Protein AF-A0A7L6AP11-F1 (afdb_monomer)

pLDDT: mean 71.72, std 17.26, range [38.94, 92.0]

Nearest PDB structures (foldseek):
  6i4p-assembly1_A  TM=5.936E-01  e=1.181E-01  Homo sapiens
  6i4r-assembly1_A  TM=5.939E-01  e=1.346E-01  Homo sapiens
  6i4z-assembly1_B  TM=5.824E-01  e=1.346E-01  Homo sapiens
  6i4u-assembly1_A  TM=4.960E-01  e=1.346E-01  Homo sapiens
  7psc-assembly1_B  TM=5.122E-01  e=1.437E-01  Homo sapiens

Radius of gyration: 28.7 Å; Cα contacts (8 Å, |Δi|>4): 90; chains: 1; bounding box: 28×95×24 Å

Mean predicted aligned error: 15.52 Å

Organism: NCBI:txid2799669

Solvent-accessible surface area (backbone atoms only — not comparable to full-atom values): 5969 Å² total; per-residue (Å²): 142,87,87,89,86,86,89,84,78,88,77,87,80,82,74,77,77,78,70,76,81,73,72,75,74,71,75,62,80,72,72,71,43,74,71,55,50,48,53,55,50,50,51,48,33,58,75,70,68,37,78,59,48,43,80,54,63,72,44,82,49,75,90,61,22,34,39,36,30,32,16,39,82,83,70,44,78,76,46,76,45,80,45,48,56,86,59,87,74,128

Sequence (90 aa):
MMQPGFMGGMPHHGGMMNHPFKGDGQQQDLKLDVSKVKTLMDAFLIRHGQSDLQVGEITSGDNNTFNVNILGADNTVVKTLKISGATAAL

Structure (mmCIF, N/CA/C/O backbone):
data_AF-A0A7L6AP11-F1
#
_entry.id   AF-A0A7L6AP11-F1
#
loop_
_atom_site.group_PDB
_atom_site.id
_atom_site.type_symbol
_atom_site.label_atom_id
_atom_site.label_alt_id
_atom_site.label_comp_id
_atom_site.label_asym_id
_atom_site.label_entity_id
_atom_site.label_seq_id
_atom_site.pdbx_PDB_ins_code
_atom_site.Cartn_x
_atom_site.Cartn_y
_atom_site.Cartn_z
_atom_site.occupancy
_atom_site.B_iso_or_equiv
_atom_site.auth_seq_id
_atom_site.auth_comp_id
_atom_site.auth_asym_id
_atom_site.auth_atom_id
_atom_site.pdbx_PDB_model_num
ATOM 1 N N . MET A 1 1 ? -12.322 -86.725 -16.415 1.00 54.31 1 MET A N 1
ATOM 2 C CA . MET A 1 1 ? -11.757 -86.960 -15.070 1.00 54.31 1 MET A CA 1
ATOM 3 C C . MET A 1 1 ? -10.300 -87.359 -15.251 1.00 54.31 1 MET A C 1
ATOM 5 O O . MET A 1 1 ? -10.088 -88.401 -15.844 1.00 54.31 1 MET A O 1
ATOM 9 N N . MET A 1 2 ? -9.340 -86.527 -14.835 1.00 43.34 2 MET A N 1
ATOM 10 C CA . MET A 1 2 ? -7.926 -86.850 -14.544 1.00 43.34 2 MET A CA 1
ATOM 11 C C . MET A 1 2 ? -7.285 -85.589 -13.926 1.00 43.34 2 MET A C 1
ATOM 13 O O . MET A 1 2 ? -7.598 -84.477 -14.341 1.00 43.34 2 MET A O 1
ATOM 17 N N . GLN A 1 3 ? -6.512 -85.790 -12.859 1.00 53.75 3 GLN A N 1
ATOM 18 C CA . GLN A 1 3 ? -6.133 -84.850 -11.786 1.00 53.75 3 GLN A CA 1
ATOM 19 C C . GLN A 1 3 ? -4.696 -84.266 -11.959 1.00 53.75 3 GLN A C 1
ATOM 21 O O . GLN A 1 3 ? -4.051 -84.597 -12.951 1.00 53.75 3 GLN A O 1
ATOM 26 N N . PRO A 1 4 ? -4.211 -83.363 -11.068 1.00 54.28 4 PRO A N 1
ATOM 27 C CA . PRO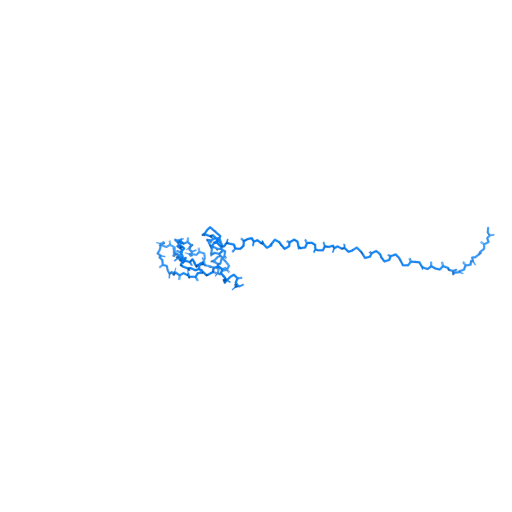 A 1 4 ? -3.400 -82.185 -11.407 1.00 54.28 4 PRO A CA 1
ATOM 28 C C . PRO A 1 4 ? -1.881 -82.341 -11.206 1.00 54.28 4 PRO A C 1
ATOM 30 O O . PRO A 1 4 ? -1.422 -83.187 -10.443 1.00 54.28 4 PRO A O 1
ATOM 33 N N . GLY A 1 5 ? -1.109 -81.439 -11.824 1.00 48.91 5 GLY A N 1
ATOM 34 C CA . GLY A 1 5 ? 0.318 -81.221 -11.569 1.00 48.91 5 GLY A CA 1
ATOM 35 C C . GLY A 1 5 ? 0.600 -79.747 -11.258 1.00 48.91 5 GLY A C 1
ATOM 36 O O . GLY A 1 5 ? 0.173 -78.861 -11.995 1.00 48.91 5 GLY A O 1
ATOM 37 N N . PHE A 1 6 ? 1.281 -79.503 -10.139 1.00 52.44 6 PHE A N 1
ATOM 38 C CA . PHE A 1 6 ? 1.758 -78.200 -9.673 1.00 52.44 6 PHE A CA 1
AT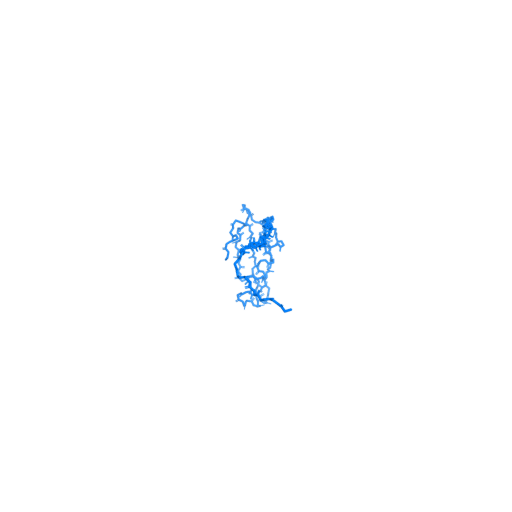OM 39 C C . PHE A 1 6 ? 3.092 -77.803 -10.336 1.00 52.44 6 PHE A C 1
ATOM 41 O O . PHE A 1 6 ? 3.855 -78.670 -10.748 1.00 52.44 6 PHE A O 1
ATOM 48 N N . MET A 1 7 ? 3.383 -76.494 -10.269 1.00 51.53 7 MET A N 1
ATOM 49 C CA . MET A 1 7 ? 4.644 -75.769 -10.531 1.00 51.53 7 MET A CA 1
ATOM 50 C C . MET A 1 7 ? 4.918 -75.289 -11.964 1.00 51.53 7 MET A C 1
ATOM 52 O O . MET A 1 7 ? 5.202 -76.066 -12.867 1.00 51.53 7 MET A O 1
ATOM 56 N N . GLY A 1 8 ? 4.965 -73.960 -12.121 1.00 44.47 8 GLY A N 1
ATOM 57 C CA . GLY A 1 8 ? 5.563 -73.316 -13.289 1.00 44.47 8 GLY A CA 1
ATOM 58 C C . GLY A 1 8 ? 5.299 -71.813 -13.398 1.00 44.47 8 GLY A C 1
ATOM 59 O O . GLY A 1 8 ? 4.491 -71.408 -14.218 1.00 44.47 8 GLY A O 1
ATOM 60 N N . GLY A 1 9 ? 6.011 -71.000 -12.609 1.00 42.47 9 GLY A N 1
ATOM 61 C CA . GLY A 1 9 ? 6.403 -69.635 -12.995 1.00 42.47 9 GLY A CA 1
ATOM 62 C C . GLY A 1 9 ? 5.390 -68.499 -12.813 1.00 42.47 9 GLY A C 1
ATOM 63 O O . GLY A 1 9 ? 4.541 -68.256 -13.663 1.00 42.47 9 GLY A O 1
ATOM 64 N N . MET A 1 10 ? 5.594 -67.690 -11.768 1.00 59.12 10 MET A N 1
ATOM 65 C CA . MET A 1 10 ? 5.252 -66.265 -11.807 1.00 59.12 10 MET A CA 1
ATOM 66 C C . MET A 1 10 ? 6.110 -65.549 -12.863 1.00 59.12 10 MET A C 1
ATOM 68 O O . MET A 1 10 ? 7.336 -65.657 -12.808 1.00 59.12 10 MET A O 1
ATOM 72 N N . PRO A 1 11 ? 5.512 -64.695 -13.705 1.00 55.62 11 PRO A N 1
ATOM 73 C CA . PRO A 1 11 ? 6.170 -63.468 -14.119 1.00 55.62 11 PRO A CA 1
ATOM 74 C C . PRO A 1 11 ? 5.517 -62.268 -13.430 1.00 55.62 11 PRO A C 1
ATOM 76 O O . PRO A 1 11 ? 4.341 -61.955 -13.606 1.00 55.62 11 PRO A O 1
ATOM 79 N N . HIS A 1 12 ? 6.338 -61.587 -12.635 1.00 52.84 12 HIS A N 1
ATOM 80 C CA . HIS A 1 12 ? 6.119 -60.228 -12.170 1.00 52.84 12 HIS A CA 1
ATOM 81 C C . HIS A 1 12 ? 5.892 -59.308 -13.376 1.00 52.84 12 HIS A C 1
ATOM 83 O O . HIS A 1 12 ? 6.838 -59.016 -14.105 1.00 52.84 12 HIS A O 1
ATOM 89 N N . HIS A 1 13 ? 4.679 -58.787 -13.561 1.00 44.25 13 HIS A N 1
ATOM 90 C CA . HIS A 1 13 ? 4.487 -57.600 -14.390 1.00 44.25 13 HIS A CA 1
ATOM 91 C C . HIS A 1 13 ? 4.504 -56.374 -13.478 1.00 44.25 13 HIS A C 1
ATOM 93 O O . HIS A 1 13 ? 3.478 -55.825 -13.079 1.00 44.25 13 HIS A O 1
ATOM 99 N N . GLY A 1 14 ? 5.727 -55.998 -13.093 1.00 47.94 14 GLY A N 1
ATOM 100 C CA . GLY A 1 14 ? 6.043 -54.710 -12.495 1.00 47.94 14 GLY A CA 1
ATOM 101 C C . GLY A 1 14 ? 5.830 -53.604 -13.521 1.00 47.94 14 GLY A C 1
ATOM 102 O O . GLY A 1 14 ? 6.775 -53.120 -14.130 1.00 47.94 14 GLY A O 1
ATOM 103 N N . GLY A 1 15 ? 4.576 -53.212 -13.718 1.00 43.19 15 GLY A N 1
ATOM 104 C CA . GLY A 1 15 ? 4.226 -51.957 -14.364 1.00 43.19 15 GLY A CA 1
ATOM 105 C C . GLY A 1 15 ? 4.247 -50.853 -13.321 1.00 43.19 15 GLY A C 1
ATOM 106 O O . GLY A 1 15 ? 3.194 -50.443 -12.840 1.00 43.19 15 GLY A O 1
ATOM 107 N N . MET A 1 16 ? 5.441 -50.388 -12.946 1.00 54.91 16 MET A N 1
ATOM 108 C CA . MET A 1 16 ? 5.582 -49.072 -12.331 1.00 54.91 16 MET A CA 1
ATOM 109 C C . MET A 1 16 ? 5.024 -48.064 -13.336 1.00 54.91 16 MET A C 1
ATOM 111 O O . MET A 1 16 ? 5.692 -47.703 -14.304 1.00 54.91 16 MET A O 1
ATOM 115 N N . MET A 1 17 ? 3.771 -47.649 -13.139 1.00 55.75 17 MET A N 1
ATOM 116 C CA . MET A 1 17 ? 3.237 -46.452 -13.770 1.00 55.75 17 MET A CA 1
ATOM 117 C C . MET A 1 17 ? 4.043 -45.289 -13.208 1.00 55.75 17 MET A C 1
ATOM 119 O O . MET A 1 17 ? 3.740 -44.729 -12.158 1.00 55.75 17 MET A O 1
ATOM 123 N N . ASN A 1 18 ? 5.132 -44.997 -13.912 1.00 52.78 18 ASN A N 1
ATOM 124 C CA . ASN A 1 18 ? 5.860 -43.753 -13.867 1.00 52.78 18 ASN A CA 1
ATOM 125 C C . ASN A 1 18 ? 4.841 -42.665 -14.218 1.00 52.78 18 ASN A C 1
ATOM 127 O O . ASN A 1 18 ? 4.647 -42.354 -15.388 1.00 52.78 18 ASN A O 1
ATOM 131 N N . HIS A 1 19 ? 4.100 -42.172 -13.224 1.00 58.94 19 HIS A N 1
ATOM 132 C CA . HIS A 1 19 ? 3.450 -40.878 -13.308 1.00 58.94 19 HIS A CA 1
ATOM 133 C C . HIS A 1 19 ? 4.602 -39.876 -13.333 1.00 58.94 19 HIS A C 1
ATOM 135 O O . HIS A 1 19 ? 5.212 -39.657 -12.280 1.00 58.94 19 HIS A O 1
ATOM 141 N N . PRO A 1 20 ? 4.947 -39.253 -14.479 1.00 53.78 20 PRO A N 1
ATOM 142 C CA . PRO A 1 20 ? 5.679 -38.017 -14.388 1.00 53.78 20 PRO A CA 1
ATOM 143 C C . PRO A 1 20 ? 4.730 -37.074 -13.653 1.00 53.78 20 PRO A C 1
ATOM 145 O O . PRO A 1 20 ? 3.747 -36.593 -14.217 1.00 53.78 20 PRO A O 1
ATOM 148 N N . PHE A 1 21 ? 5.012 -36.808 -12.378 1.00 57.44 21 PHE A N 1
ATOM 149 C CA . PHE A 1 21 ? 4.692 -35.512 -11.809 1.00 57.44 21 PHE A CA 1
ATOM 150 C C . PHE A 1 21 ? 5.469 -34.510 -12.653 1.00 57.44 21 PHE A C 1
ATOM 152 O O . PHE A 1 21 ? 6.573 -34.088 -12.319 1.00 57.44 21 PHE A O 1
ATOM 159 N N . LYS A 1 22 ? 4.897 -34.178 -13.810 1.00 52.12 22 LYS A N 1
ATOM 160 C CA . LYS A 1 22 ? 5.261 -33.026 -14.597 1.00 52.12 22 LYS A CA 1
ATOM 161 C C . LYS A 1 22 ? 4.704 -31.853 -13.807 1.00 52.12 22 LYS A C 1
ATOM 163 O O . LYS A 1 22 ? 3.661 -31.289 -14.111 1.00 52.12 22 LYS A O 1
ATOM 168 N N . GLY A 1 23 ? 5.386 -31.562 -12.702 1.00 53.91 23 GLY A N 1
ATOM 169 C CA . GLY A 1 23 ? 5.469 -30.212 -12.206 1.00 53.91 23 GLY A CA 1
ATOM 170 C C . GLY A 1 23 ? 6.140 -29.448 -13.326 1.00 53.91 23 GLY A C 1
ATOM 171 O O . GLY A 1 23 ? 7.364 -29.350 -13.365 1.00 53.91 23 GLY A O 1
ATOM 172 N N . ASP A 1 24 ? 5.333 -28.993 -14.285 1.00 52.25 24 ASP A N 1
ATOM 173 C CA . ASP A 1 24 ? 5.667 -27.842 -15.094 1.00 52.25 24 ASP A CA 1
ATOM 174 C C . ASP A 1 24 ? 5.900 -26.740 -14.069 1.00 52.25 24 ASP A C 1
ATOM 176 O O . ASP A 1 24 ? 4.974 -26.075 -13.601 1.00 52.25 24 ASP A O 1
ATOM 180 N N . GLY A 1 25 ? 7.156 -26.646 -13.628 1.00 52.81 25 GLY A N 1
ATOM 181 C CA . GLY A 1 25 ? 7.699 -25.508 -12.933 1.00 52.81 25 GLY A CA 1
ATOM 182 C C . GLY A 1 25 ? 7.543 -24.361 -13.901 1.00 52.81 25 GLY A C 1
ATOM 183 O O . GLY A 1 25 ? 8.465 -24.029 -14.641 1.00 52.81 25 GLY A O 1
ATOM 184 N N . GLN A 1 26 ? 6.338 -23.794 -13.920 1.00 53.84 26 GLN A N 1
ATOM 185 C CA . GLN A 1 26 ? 6.106 -22.443 -14.345 1.00 53.84 26 GLN A CA 1
ATOM 186 C C . GLN A 1 26 ? 6.985 -21.635 -13.405 1.00 53.84 26 GLN A C 1
ATOM 188 O O . GLN A 1 26 ? 6.572 -21.237 -12.317 1.00 53.84 26 GLN A O 1
ATOM 193 N N . GLN A 1 27 ? 8.243 -21.457 -13.802 1.00 54.25 27 GLN A N 1
ATOM 194 C CA . GLN A 1 27 ? 9.026 -20.309 -13.417 1.00 54.25 27 GLN A CA 1
ATOM 195 C C . GLN A 1 27 ? 8.223 -19.148 -13.981 1.00 54.25 27 GLN A C 1
ATOM 197 O O . GLN A 1 27 ? 8.428 -18.709 -15.111 1.00 54.25 27 GLN A O 1
ATOM 202 N N . GLN A 1 28 ? 7.179 -18.768 -13.239 1.00 52.91 28 GLN A N 1
ATOM 203 C CA . GLN A 1 28 ? 6.423 -17.572 -13.506 1.00 52.91 28 GLN A CA 1
ATOM 204 C C . GLN A 1 28 ? 7.487 -16.500 -13.634 1.00 52.91 28 GLN A C 1
ATOM 206 O O . GLN A 1 28 ? 8.395 -16.433 -12.806 1.00 52.91 28 GLN A O 1
ATOM 211 N N . ASP A 1 29 ? 7.436 -15.730 -14.711 1.00 53.88 29 ASP A N 1
ATOM 212 C CA . ASP A 1 29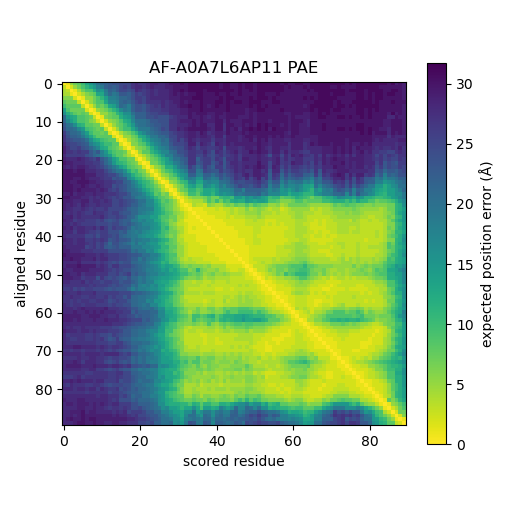 ? 8.265 -14.549 -14.850 1.00 53.88 29 ASP A CA 1
ATOM 213 C C . ASP A 1 29 ? 7.923 -13.662 -13.637 1.00 53.88 29 ASP A C 1
ATOM 215 O O . ASP A 1 29 ? 6.920 -12.939 -13.614 1.00 53.88 29 ASP A O 1
ATOM 219 N N . LEU A 1 30 ? 8.718 -13.805 -12.568 1.00 59.03 30 LEU A N 1
ATOM 220 C CA . LEU A 1 30 ? 8.597 -13.116 -11.281 1.00 59.03 30 LEU A CA 1
ATOM 221 C C . LEU A 1 30 ? 9.051 -11.662 -11.437 1.00 59.03 30 LEU A C 1
ATOM 223 O O . LEU A 1 30 ? 9.562 -11.048 -10.505 1.00 59.03 30 LEU A O 1
ATOM 227 N N . LYS A 1 31 ? 8.867 -11.080 -12.625 1.00 62.25 31 LYS A N 1
ATOM 228 C CA . LYS A 1 31 ? 8.892 -9.637 -12.773 1.00 62.25 31 LYS A CA 1
ATOM 229 C C . LYS A 1 31 ? 7.735 -9.110 -11.939 1.00 62.25 31 LYS A C 1
ATOM 231 O O . LYS A 1 31 ? 6.562 -9.315 -12.282 1.00 62.25 31 LYS A O 1
ATOM 236 N N . LEU A 1 32 ? 8.084 -8.534 -10.791 1.00 67.94 32 LEU A N 1
ATOM 237 C CA . LEU A 1 32 ? 7.153 -7.770 -9.986 1.00 67.94 32 LEU A CA 1
ATOM 238 C C . LEU A 1 32 ? 6.794 -6.521 -10.784 1.00 67.94 32 LEU A C 1
ATOM 240 O O . LEU A 1 32 ? 7.651 -5.707 -11.104 1.00 67.94 32 LEU A O 1
ATOM 244 N N . ASP A 1 33 ? 5.518 -6.424 -11.120 1.00 77.56 33 ASP A N 1
ATOM 245 C CA . ASP A 1 33 ? 4.890 -5.221 -11.647 1.00 77.56 33 ASP A CA 1
ATOM 246 C C . ASP A 1 33 ? 4.046 -4.590 -10.533 1.00 77.56 33 ASP A C 1
ATOM 248 O O . ASP A 1 33 ? 3.609 -5.301 -9.619 1.00 77.56 33 ASP A O 1
ATOM 252 N N . VAL A 1 34 ? 3.768 -3.287 -10.624 1.00 80.56 34 VAL A N 1
ATOM 253 C CA . VAL A 1 34 ? 2.931 -2.544 -9.664 1.00 80.56 34 VAL A CA 1
ATOM 254 C C . VAL A 1 34 ? 1.610 -3.270 -9.385 1.00 80.56 34 VAL A C 1
ATOM 256 O O . VAL A 1 34 ? 1.194 -3.394 -8.232 1.00 80.56 34 VAL A O 1
ATOM 259 N N . SER A 1 35 ? 0.988 -3.834 -10.423 1.00 82.50 35 SER A N 1
ATOM 260 C CA . SER A 1 35 ? -0.280 -4.562 -10.295 1.00 82.50 35 SER A CA 1
ATOM 261 C C . SER A 1 35 ? -0.135 -5.831 -9.448 1.00 82.50 35 SER A C 1
ATOM 263 O O . SER A 1 35 ? -0.971 -6.110 -8.590 1.00 82.50 35 SER A O 1
ATOM 265 N N . LYS A 1 36 ? 0.959 -6.584 -9.634 1.00 82.31 36 LYS A N 1
ATOM 266 C CA . LYS A 1 36 ? 1.249 -7.799 -8.851 1.00 82.31 36 LYS A CA 1
ATOM 267 C C . LYS A 1 36 ? 1.611 -7.457 -7.408 1.00 82.31 36 LYS A C 1
ATOM 269 O O . LYS A 1 36 ? 1.184 -8.154 -6.493 1.00 82.31 36 LYS A O 1
ATOM 274 N N . VAL A 1 37 ? 2.369 -6.378 -7.203 1.00 84.06 37 VAL A N 1
ATOM 275 C CA . VAL A 1 37 ? 2.710 -5.863 -5.869 1.00 84.06 37 VAL A CA 1
ATOM 276 C C . VAL A 1 37 ? 1.437 -5.527 -5.098 1.00 84.06 37 VAL A C 1
ATOM 278 O O . VAL A 1 37 ? 1.307 -5.936 -3.945 1.00 84.06 37 VAL A O 1
ATOM 281 N N . LYS A 1 38 ? 0.467 -4.868 -5.750 1.00 87.44 38 LYS A N 1
ATOM 282 C CA . LYS A 1 38 ? -0.842 -4.591 -5.153 1.00 87.44 38 LYS A CA 1
ATOM 283 C C . LYS A 1 38 ? -1.534 -5.874 -4.703 1.00 87.44 38 LYS A C 1
ATOM 285 O O . LYS A 1 38 ? -1.907 -5.977 -3.542 1.00 87.44 38 LYS A O 1
ATOM 290 N N . THR A 1 39 ? -1.642 -6.868 -5.585 1.00 88.19 39 THR A N 1
ATOM 291 C CA . THR A 1 39 ? -2.284 -8.152 -5.259 1.00 88.19 39 THR A CA 1
ATOM 292 C C . THR A 1 39 ? -1.603 -8.866 -4.091 1.00 88.19 39 THR A C 1
ATOM 294 O O . THR A 1 39 ? -2.287 -9.394 -3.219 1.00 88.19 39 THR A O 1
ATOM 297 N N . LEU A 1 40 ? -0.267 -8.868 -4.043 1.00 86.75 40 LEU A N 1
ATOM 298 C CA . LEU A 1 40 ? 0.483 -9.466 -2.936 1.00 86.75 40 LEU A CA 1
ATOM 299 C C . LEU A 1 40 ? 0.225 -8.739 -1.614 1.00 86.75 40 LEU A C 1
ATOM 301 O O . LEU A 1 40 ? 0.079 -9.388 -0.582 1.00 86.75 40 LEU A O 1
ATOM 305 N N . MET A 1 41 ? 0.154 -7.409 -1.642 1.00 87.00 41 MET A N 1
ATOM 306 C CA . MET A 1 41 ? -0.117 -6.607 -0.450 1.00 87.00 41 MET A CA 1
ATOM 307 C C . MET A 1 41 ? -1.571 -6.718 0.010 1.00 87.00 41 MET A C 1
ATOM 309 O O . MET A 1 41 ? -1.805 -6.873 1.205 1.00 87.00 41 MET A O 1
ATOM 313 N N . ASP A 1 42 ? -2.534 -6.750 -0.911 1.00 87.62 42 ASP A N 1
ATOM 314 C CA . ASP A 1 42 ? -3.940 -7.017 -0.590 1.00 87.62 42 ASP A CA 1
ATOM 315 C C . ASP A 1 42 ? -4.075 -8.400 0.074 1.00 87.62 42 ASP A C 1
ATOM 317 O O . ASP A 1 42 ? -4.659 -8.533 1.150 1.00 87.62 42 ASP A O 1
ATOM 321 N N . ALA A 1 43 ? -3.455 -9.433 -0.510 1.00 87.38 43 ALA A N 1
ATOM 322 C CA . ALA A 1 43 ? -3.437 -10.776 0.067 1.00 87.38 43 ALA A CA 1
ATOM 323 C C . ALA A 1 43 ? -2.739 -10.820 1.438 1.00 87.38 43 ALA A C 1
ATOM 325 O O . ALA A 1 43 ? -3.192 -11.533 2.334 1.00 87.38 43 ALA A O 1
ATOM 326 N N . PHE A 1 44 ? -1.660 -10.054 1.624 1.00 85.75 44 PHE A N 1
ATOM 327 C CA . PHE A 1 44 ? -0.960 -9.931 2.903 1.00 85.75 44 PHE A CA 1
ATOM 328 C C . PHE A 1 44 ? -1.865 -9.327 3.985 1.00 85.75 44 PHE A C 1
ATOM 330 O O . PHE A 1 44 ? -1.983 -9.902 5.068 1.00 85.75 44 PHE A O 1
ATOM 337 N N . LEU A 1 45 ? -2.549 -8.217 3.694 1.00 88.38 45 LEU A N 1
ATOM 338 C CA . LEU A 1 45 ? -3.471 -7.581 4.641 1.00 88.38 45 LEU A CA 1
ATOM 339 C C . LEU A 1 45 ? -4.613 -8.525 5.032 1.00 88.38 45 LEU A C 1
ATOM 341 O O . LEU A 1 45 ? -4.898 -8.684 6.221 1.00 88.38 45 LEU A O 1
ATOM 345 N N . ILE A 1 46 ? -5.193 -9.223 4.049 1.00 87.50 46 ILE A N 1
ATOM 346 C CA . ILE A 1 46 ? -6.234 -10.233 4.280 1.00 87.50 46 ILE A CA 1
ATOM 347 C C . ILE A 1 46 ? -5.702 -11.363 5.170 1.00 87.50 46 ILE A C 1
ATOM 349 O O . ILE A 1 46 ? -6.337 -11.720 6.162 1.00 87.50 46 ILE A O 1
ATOM 353 N N . ARG A 1 47 ? -4.513 -11.902 4.865 1.00 86.12 47 ARG A N 1
ATOM 354 C CA . ARG A 1 47 ? -3.888 -12.991 5.636 1.00 86.12 47 ARG A CA 1
ATOM 355 C C . ARG A 1 47 ? -3.633 -12.604 7.094 1.00 86.12 47 ARG A C 1
ATOM 357 O O . ARG A 1 47 ? -3.740 -13.457 7.970 1.00 86.12 47 ARG A O 1
ATOM 364 N N . HIS A 1 48 ? -3.304 -11.341 7.353 1.00 86.75 48 HIS A N 1
ATOM 365 C CA . HIS A 1 48 ? -3.054 -10.820 8.698 1.00 86.75 48 HIS A CA 1
ATOM 366 C C . HIS A 1 48 ? -4.310 -10.277 9.402 1.00 86.75 48 HIS A C 1
ATOM 368 O O . HIS A 1 48 ? -4.199 -9.726 10.497 1.00 86.75 48 HIS A O 1
ATOM 374 N N . GLY A 1 49 ? -5.499 -10.429 8.805 1.00 85.12 49 GLY A N 1
ATOM 375 C CA . GLY A 1 49 ? -6.760 -9.973 9.396 1.00 85.12 49 GLY A CA 1
ATOM 376 C C . GLY A 1 49 ? -6.858 -8.452 9.528 1.00 85.12 49 GLY A C 1
ATOM 377 O O . GLY A 1 49 ? -7.558 -7.956 10.403 1.00 85.12 49 GLY A O 1
ATOM 378 N N . GLN A 1 50 ? -6.131 -7.703 8.697 1.00 85.12 50 GLN A N 1
ATOM 379 C CA . GLN A 1 50 ? -6.143 -6.240 8.680 1.00 85.12 50 GLN A CA 1
ATOM 380 C C . GLN A 1 50 ? -7.213 -5.733 7.702 1.00 85.12 50 GLN A C 1
ATOM 382 O O . GLN A 1 50 ? -6.892 -5.096 6.703 1.00 85.12 50 GLN A O 1
ATOM 387 N N . SER A 1 51 ? -8.486 -6.053 7.959 1.00 82.19 51 SER A N 1
ATOM 388 C CA . SER A 1 51 ? -9.609 -5.711 7.066 1.00 82.19 51 SER A CA 1
ATOM 389 C C . SER A 1 51 ? -9.885 -4.211 6.948 1.00 82.19 51 SER A C 1
ATOM 391 O O . SER A 1 51 ? -10.434 -3.774 5.943 1.00 82.19 51 SER A O 1
ATOM 393 N N . ASP A 1 52 ? -9.502 -3.432 7.960 1.00 86.00 52 ASP A N 1
ATOM 394 C CA . ASP A 1 52 ? -9.661 -1.972 7.977 1.00 86.00 52 ASP A CA 1
ATOM 395 C C . ASP A 1 52 ? -8.536 -1.239 7.234 1.00 86.00 52 ASP A C 1
ATOM 397 O O . ASP A 1 52 ? -8.579 -0.017 7.089 1.00 86.00 52 ASP A O 1
ATOM 401 N N . LEU A 1 53 ? -7.515 -1.977 6.784 1.00 89.62 53 LEU A N 1
ATOM 402 C CA . LEU A 1 53 ? -6.394 -1.436 6.035 1.00 89.62 53 LEU A CA 1
ATOM 403 C C . LEU A 1 53 ? -6.554 -1.725 4.547 1.00 89.62 53 LEU A C 1
ATOM 405 O O . LEU A 1 53 ? -6.991 -2.801 4.142 1.00 89.62 53 LEU A O 1
ATOM 409 N N . GLN A 1 54 ? -6.145 -0.768 3.724 1.00 89.44 54 GLN A N 1
ATOM 410 C CA . GLN A 1 54 ? -6.210 -0.872 2.271 1.00 89.44 54 GLN A CA 1
ATOM 411 C C . GLN A 1 54 ? -4.860 -0.540 1.647 1.00 89.44 54 GLN A C 1
ATOM 413 O O . GLN A 1 54 ? -4.091 0.267 2.170 1.00 89.44 54 GLN A O 1
ATOM 418 N N . VAL A 1 55 ? -4.568 -1.147 0.500 1.00 89.62 55 VAL A N 1
ATOM 419 C CA . VAL A 1 55 ? -3.404 -0.768 -0.300 1.00 89.62 55 VAL A CA 1
ATOM 420 C C . VAL A 1 55 ? -3.723 0.516 -1.060 1.00 89.62 55 VAL A C 1
ATOM 422 O O . VAL A 1 55 ? -4.619 0.543 -1.903 1.00 89.62 55 VAL A O 1
ATOM 425 N N . GLY A 1 56 ? -2.989 1.577 -0.742 1.00 89.12 56 GLY A N 1
ATOM 426 C CA . GLY A 1 56 ? -3.068 2.876 -1.393 1.00 89.12 56 GLY A CA 1
ATOM 427 C C . GLY A 1 56 ? -2.111 2.998 -2.572 1.00 89.12 56 GLY A C 1
ATOM 428 O O . GLY A 1 56 ? -1.949 2.081 -3.377 1.00 89.12 56 GLY A O 1
ATOM 429 N N . GLU A 1 57 ? -1.479 4.166 -2.679 1.00 90.25 57 GLU A N 1
ATOM 430 C CA . GLU A 1 57 ? -0.526 4.452 -3.745 1.00 90.25 57 GLU A CA 1
ATOM 431 C C . GLU A 1 57 ? 0.681 3.506 -3.697 1.00 90.25 57 GLU A C 1
ATOM 433 O O . GLU A 1 57 ? 1.252 3.240 -2.633 1.00 90.25 57 GLU A O 1
ATOM 438 N N . ILE A 1 58 ? 1.072 3.020 -4.875 1.00 88.69 58 ILE A N 1
ATOM 439 C CA . ILE A 1 58 ? 2.270 2.213 -5.072 1.00 88.69 58 ILE A CA 1
ATOM 440 C C . ILE A 1 58 ? 3.196 2.968 -6.010 1.00 88.69 58 ILE A C 1
ATOM 442 O O . ILE A 1 58 ? 2.870 3.188 -7.177 1.00 88.69 58 ILE A O 1
ATOM 446 N N . THR A 1 59 ? 4.373 3.318 -5.513 1.00 88.00 59 THR A N 1
ATOM 447 C CA . THR A 1 59 ? 5.391 4.023 -6.286 1.00 88.00 59 THR A CA 1
ATOM 448 C C . THR A 1 59 ? 6.564 3.089 -6.539 1.00 88.00 59 THR A C 1
ATOM 450 O O . THR A 1 59 ? 7.077 2.448 -5.619 1.00 88.00 59 THR A O 1
ATOM 453 N N . SER A 1 60 ? 7.012 3.011 -7.790 1.00 82.81 60 SER A N 1
ATOM 454 C CA . SER A 1 60 ? 8.251 2.299 -8.115 1.00 82.81 60 SER A CA 1
ATOM 455 C C . SER A 1 60 ? 9.441 3.105 -7.590 1.00 82.81 60 SER A C 1
ATOM 457 O O . SER A 1 60 ? 9.520 4.311 -7.814 1.00 82.81 60 SER A O 1
ATOM 459 N N . GLY A 1 61 ? 10.336 2.449 -6.862 1.00 77.75 61 GLY A N 1
ATOM 460 C CA . GLY A 1 61 ? 11.598 3.005 -6.384 1.00 77.75 61 GLY A CA 1
ATOM 461 C C . GLY A 1 61 ? 12.795 2.431 -7.141 1.00 77.75 61 GLY A C 1
ATOM 462 O O . GLY A 1 61 ? 12.658 1.630 -8.067 1.00 77.75 61 GLY A O 1
ATOM 463 N N . ASP A 1 62 ? 13.997 2.815 -6.718 1.00 77.19 62 ASP A N 1
ATOM 464 C CA . ASP A 1 62 ? 15.238 2.337 -7.330 1.00 77.19 62 ASP A CA 1
ATOM 465 C C . ASP A 1 62 ? 15.463 0.835 -7.097 1.00 77.19 62 ASP A C 1
ATOM 467 O O . ASP A 1 62 ? 15.020 0.266 -6.094 1.00 77.19 62 ASP A O 1
ATOM 471 N N . ASN A 1 63 ? 16.222 0.196 -7.993 1.00 73.94 63 ASN A N 1
ATOM 472 C CA . ASN A 1 63 ? 16.683 -1.192 -7.849 1.00 73.94 63 ASN A CA 1
ATOM 473 C C . ASN A 1 63 ? 15.558 -2.227 -7.644 1.00 73.94 63 ASN A C 1
ATOM 475 O O . ASN A 1 63 ? 15.666 -3.099 -6.781 1.00 73.94 63 ASN A O 1
ATOM 479 N N . ASN A 1 64 ? 14.490 -2.155 -8.447 1.00 76.62 64 ASN A N 1
ATOM 480 C CA . ASN A 1 64 ? 13.375 -3.114 -8.412 1.00 76.62 64 ASN A CA 1
ATOM 481 C C . ASN A 1 64 ? 12.655 -3.147 -7.050 1.00 76.62 64 ASN A C 1
ATOM 483 O O . ASN A 1 64 ? 12.255 -4.208 -6.559 1.00 76.62 64 ASN A O 1
ATOM 487 N N . THR A 1 65 ? 12.539 -1.979 -6.415 1.00 82.62 65 THR A N 1
ATOM 488 C CA . THR A 1 65 ? 11.791 -1.807 -5.169 1.00 82.62 65 THR A CA 1
ATOM 489 C C . THR A 1 65 ? 10.487 -1.064 -5.416 1.00 82.62 65 THR A C 1
ATOM 491 O O . THR A 1 65 ? 10.376 -0.273 -6.346 1.00 82.62 65 THR A O 1
ATOM 494 N N . PHE A 1 66 ? 9.494 -1.317 -4.575 1.00 85.44 66 PHE A N 1
ATOM 495 C CA . PHE A 1 66 ? 8.189 -0.677 -4.606 1.00 85.44 66 PHE A CA 1
ATOM 496 C C . PHE A 1 66 ? 7.884 -0.133 -3.218 1.00 85.44 66 PHE A C 1
ATOM 498 O O . PHE A 1 66 ? 7.998 -0.858 -2.228 1.00 85.44 66 PHE A O 1
ATOM 505 N N . ASN A 1 67 ? 7.505 1.136 -3.146 1.00 88.56 67 ASN A N 1
ATOM 506 C CA . ASN A 1 67 ? 6.962 1.741 -1.941 1.00 88.56 67 ASN A CA 1
ATOM 507 C C . ASN A 1 67 ? 5.443 1.627 -2.009 1.00 88.56 67 ASN A C 1
ATOM 509 O O . ASN A 1 6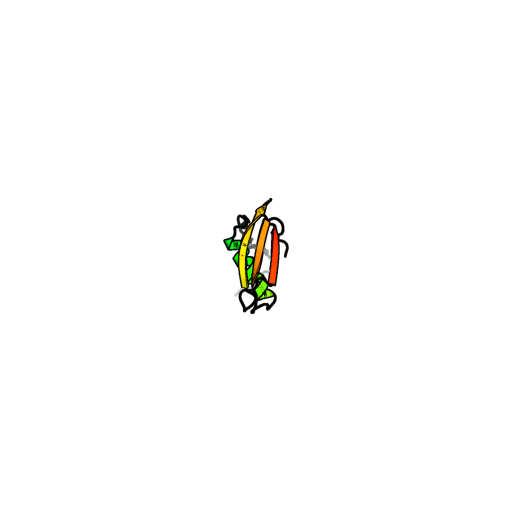7 ? 4.836 2.072 -2.978 1.00 88.56 67 ASN A O 1
ATOM 513 N N . VAL A 1 68 ? 4.846 1.015 -0.997 1.00 89.31 68 VAL A N 1
ATOM 514 C CA . VAL A 1 68 ? 3.409 0.783 -0.898 1.00 89.31 68 VAL A CA 1
ATOM 515 C C . VAL A 1 68 ? 2.884 1.525 0.313 1.00 89.31 68 VAL A C 1
ATOM 517 O O . VAL A 1 68 ? 3.261 1.218 1.446 1.00 89.31 68 VAL A O 1
ATOM 520 N N . ASN A 1 69 ? 1.998 2.483 0.080 1.00 92.00 69 ASN A N 1
ATOM 521 C CA . ASN A 1 69 ? 1.274 3.143 1.151 1.00 92.00 69 ASN A CA 1
ATOM 522 C C . ASN A 1 69 ? 0.111 2.256 1.591 1.00 92.00 69 ASN A C 1
ATOM 524 O O . ASN A 1 69 ? -0.689 1.803 0.778 1.00 92.00 69 ASN A O 1
ATOM 528 N N . ILE A 1 70 ? 0.024 2.007 2.888 1.00 90.50 70 ILE A N 1
ATOM 529 C CA . ILE A 1 70 ? -1.100 1.350 3.536 1.00 90.50 70 ILE A CA 1
ATOM 530 C C . ILE A 1 70 ? -1.980 2.448 4.111 1.00 90.50 70 ILE A C 1
ATOM 532 O O . ILE A 1 70 ? -1.507 3.301 4.868 1.00 90.50 70 ILE A O 1
ATOM 536 N N . LEU A 1 71 ? -3.243 2.426 3.715 1.00 92.00 71 LEU A N 1
ATOM 537 C CA . LEU A 1 71 ? -4.262 3.368 4.134 1.00 92.00 71 LEU A CA 1
ATOM 538 C C . LEU A 1 71 ? -5.100 2.762 5.256 1.00 92.00 71 LEU A C 1
ATOM 540 O O . LEU A 1 71 ? -5.399 1.570 5.220 1.00 92.00 71 LEU A O 1
ATOM 544 N N . GLY A 1 72 ? -5.469 3.578 6.238 1.00 88.19 72 GLY A N 1
ATOM 545 C CA . GLY A 1 72 ? -6.515 3.247 7.203 1.00 88.19 72 GLY A CA 1
ATOM 546 C C . GLY A 1 72 ? -7.916 3.444 6.617 1.00 88.19 72 GLY A C 1
ATOM 547 O O . GLY A 1 72 ? -8.078 3.921 5.492 1.00 88.19 72 GLY A O 1
ATOM 548 N N . ALA A 1 73 ? -8.945 3.124 7.403 1.00 87.81 73 ALA A N 1
ATOM 549 C CA . ALA A 1 73 ? -10.350 3.258 7.006 1.00 87.81 73 ALA A CA 1
ATOM 550 C C . ALA A 1 73 ? -10.776 4.702 6.651 1.00 87.81 73 ALA A C 1
ATOM 552 O O . ALA A 1 73 ? -11.770 4.904 5.958 1.00 87.81 73 ALA A O 1
ATOM 553 N N . ASP A 1 74 ? -10.023 5.704 7.104 1.00 89.88 74 ASP A N 1
ATOM 554 C CA . ASP A 1 74 ? -10.206 7.130 6.818 1.00 89.88 74 ASP A CA 1
ATOM 555 C C . ASP A 1 74 ? -9.384 7.624 5.609 1.00 89.88 74 ASP A C 1
ATOM 557 O O . ASP A 1 74 ? -9.267 8.829 5.389 1.00 89.88 74 ASP A O 1
ATOM 561 N N . ASN A 1 75 ? -8.808 6.705 4.824 1.00 83.06 75 ASN A N 1
ATOM 562 C CA . ASN A 1 75 ? -7.877 6.982 3.727 1.00 83.06 75 ASN A CA 1
ATOM 563 C C . ASN A 1 75 ? -6.590 7.717 4.146 1.00 83.06 75 ASN A C 1
ATOM 565 O O . ASN A 1 75 ? -5.872 8.237 3.287 1.00 83.06 75 ASN A O 1
ATOM 569 N N . THR A 1 76 ? -6.246 7.748 5.436 1.00 89.56 76 THR A N 1
ATOM 570 C CA . THR A 1 76 ? -4.953 8.289 5.869 1.00 89.56 76 THR A CA 1
ATOM 571 C C . THR A 1 76 ? -3.850 7.256 5.694 1.00 89.56 76 THR A C 1
ATOM 573 O O . THR A 1 76 ? -4.056 6.060 5.898 1.00 89.56 76 THR A O 1
ATOM 576 N N . VAL A 1 77 ? -2.652 7.704 5.308 1.00 88.62 77 VAL A N 1
ATOM 577 C CA . VAL A 1 77 ? -1.485 6.819 5.223 1.00 88.62 77 VAL A CA 1
ATOM 578 C C . VAL A 1 77 ? -1.044 6.464 6.637 1.00 88.62 77 VAL A C 1
ATOM 580 O O . VAL A 1 77 ? -0.474 7.290 7.346 1.00 88.62 77 VAL A O 1
ATOM 583 N N . VAL A 1 78 ? -1.281 5.216 7.033 1.00 90.56 78 VAL A N 1
ATOM 584 C CA . VAL A 1 78 ? -0.885 4.703 8.352 1.00 90.56 78 VAL A CA 1
ATOM 585 C C . VAL A 1 78 ? 0.513 4.093 8.333 1.00 90.56 78 VAL A C 1
ATOM 587 O O . VAL A 1 7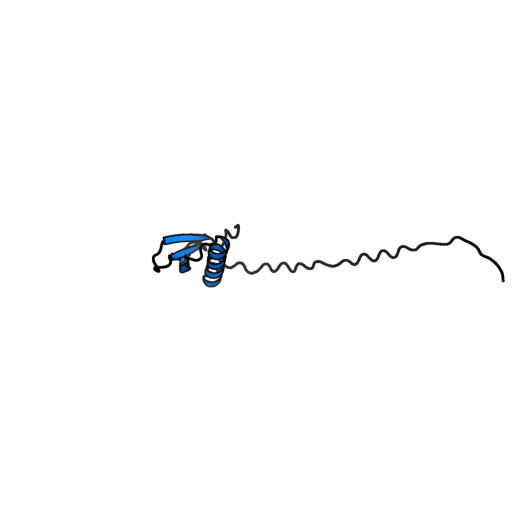8 ? 1.181 4.026 9.365 1.00 90.56 78 VAL A O 1
ATOM 590 N N . LYS A 1 79 ? 0.972 3.625 7.164 1.00 87.44 79 LYS A N 1
ATOM 591 C CA . LYS A 1 79 ? 2.289 3.001 7.009 1.00 87.44 79 LYS A CA 1
ATOM 592 C C . LYS A 1 79 ? 2.748 3.026 5.558 1.00 87.44 79 LYS A C 1
ATOM 594 O O . LYS A 1 79 ? 1.941 2.830 4.661 1.00 87.44 79 LYS A O 1
ATOM 599 N N . THR A 1 80 ? 4.051 3.143 5.333 1.00 88.12 80 THR A N 1
ATOM 600 C CA . THR A 1 80 ? 4.664 2.888 4.022 1.00 88.12 80 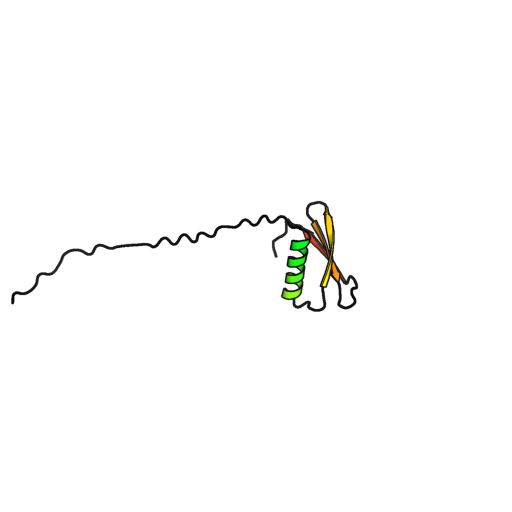THR A CA 1
ATOM 601 C C . THR A 1 80 ? 5.560 1.657 4.125 1.00 88.12 80 THR A C 1
ATOM 603 O O . THR A 1 80 ? 6.420 1.576 5.004 1.00 88.12 80 THR A O 1
ATOM 606 N N . LEU A 1 81 ? 5.341 0.675 3.252 1.00 86.12 81 LEU A N 1
ATOM 607 C CA . LEU A 1 81 ? 6.121 -0.557 3.161 1.00 86.12 81 LEU A CA 1
ATOM 608 C C . LEU A 1 81 ? 7.009 -0.513 1.922 1.00 86.12 81 LEU A C 1
ATOM 610 O O . LEU A 1 81 ? 6.536 -0.210 0.833 1.00 86.12 81 LEU A O 1
ATOM 614 N N . LYS A 1 82 ? 8.287 -0.860 2.077 1.00 85.31 82 LYS A N 1
ATOM 615 C CA . LYS A 1 82 ? 9.212 -1.018 0.953 1.00 85.31 82 LYS A CA 1
ATOM 616 C C . LYS A 1 82 ? 9.377 -2.500 0.636 1.00 85.31 82 LYS A C 1
ATOM 618 O O . LYS A 1 82 ? 9.837 -3.263 1.481 1.00 85.31 82 LYS A O 1
ATOM 623 N N . ILE A 1 83 ? 9.024 -2.894 -0.580 1.00 79.44 83 ILE A N 1
ATOM 624 C CA . ILE A 1 83 ? 9.091 -4.274 -1.064 1.00 79.44 83 ILE A CA 1
ATOM 625 C C . ILE A 1 83 ? 10.161 -4.331 -2.142 1.00 79.44 83 ILE A C 1
ATOM 627 O O . ILE A 1 83 ? 10.094 -3.577 -3.106 1.00 79.44 83 ILE A O 1
ATOM 631 N N . SER A 1 84 ? 11.144 -5.216 -2.007 1.00 77.50 84 SER A N 1
ATOM 632 C CA . SER A 1 84 ? 12.045 -5.531 -3.116 1.00 77.50 84 SER A CA 1
ATOM 633 C C . SER A 1 84 ? 11.504 -6.722 -3.892 1.00 77.50 84 SER A C 1
ATOM 635 O O . SER A 1 84 ? 11.086 -7.720 -3.299 1.00 77.50 84 SER A O 1
ATOM 637 N N . GLY A 1 85 ? 11.557 -6.649 -5.220 1.00 62.94 85 GLY A N 1
ATOM 638 C CA . GLY A 1 85 ? 11.225 -7.783 -6.072 1.00 62.94 85 GLY A CA 1
ATOM 639 C C . GLY A 1 85 ? 12.167 -8.982 -5.908 1.00 62.94 85 GLY A C 1
ATOM 640 O O . GLY A 1 85 ? 11.821 -10.084 -6.314 1.00 62.94 85 GLY A O 1
ATOM 641 N N . ALA A 1 86 ? 13.327 -8.797 -5.266 1.00 61.59 86 ALA A N 1
ATOM 642 C CA . ALA A 1 86 ? 14.234 -9.889 -4.903 1.00 61.59 86 ALA A CA 1
ATOM 643 C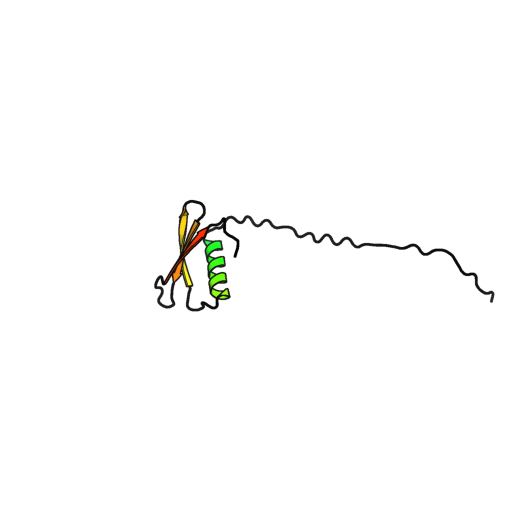 C . ALA A 1 86 ? 13.810 -10.637 -3.621 1.00 61.59 86 ALA A C 1
ATOM 645 O O 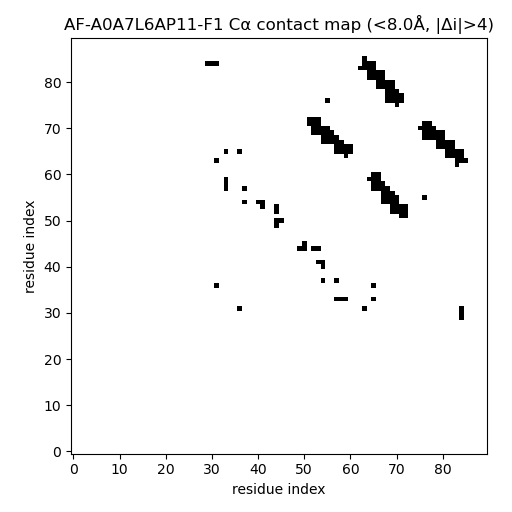. ALA A 1 86 ? 14.246 -11.760 -3.392 1.00 61.59 86 ALA A O 1
ATOM 646 N N . THR A 1 87 ? 12.957 -10.038 -2.786 1.00 51.53 87 THR A N 1
ATOM 647 C CA . THR A 1 87 ? 12.534 -10.581 -1.480 1.00 51.53 87 THR A CA 1
ATOM 648 C C . THR A 1 87 ? 11.159 -11.244 -1.529 1.00 51.53 87 THR A C 1
ATOM 650 O O . THR A 1 87 ? 10.374 -11.116 -0.595 1.00 51.53 87 THR A O 1
ATOM 653 N N . ALA A 1 88 ? 10.860 -12.011 -2.582 1.00 44.34 88 ALA A N 1
ATOM 654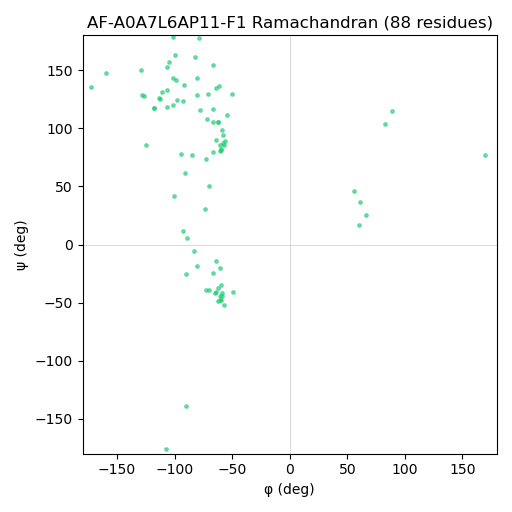 C CA . ALA A 1 88 ? 9.748 -12.971 -2.574 1.00 44.34 88 ALA A CA 1
ATOM 655 C C . ALA A 1 88 ? 10.047 -14.175 -1.644 1.00 44.34 88 ALA A C 1
ATOM 657 O O . ALA A 1 88 ? 9.955 -15.330 -2.044 1.00 44.34 88 ALA A O 1
ATOM 658 N N . ALA A 1 89 ? 10.449 -13.890 -0.406 1.00 38.94 89 ALA A N 1
ATOM 659 C CA . ALA A 1 89 ? 10.569 -14.827 0.697 1.00 38.94 89 ALA A CA 1
ATOM 660 C C . ALA A 1 89 ? 9.732 -14.247 1.847 1.00 38.94 89 ALA A C 1
ATOM 662 O O . ALA A 1 89 ? 10.227 -13.472 2.665 1.00 38.94 89 ALA A O 1
ATOM 663 N N . LEU A 1 90 ? 8.435 -14.558 1.819 1.00 38.94 90 LEU A N 1
ATOM 664 C CA . LEU A 1 90 ? 7.494 -14.395 2.929 1.00 38.94 90 LEU A CA 1
ATOM 665 C C . LEU A 1 90 ? 7.204 -15.766 3.535 1.00 38.94 90 LEU A C 1
ATOM 667 O O . LEU A 1 90 ? 7.104 -16.732 2.745 1.00 38.94 90 LEU A O 1
#

Foldseek 3Di:
DDDDDDDDDDDDPPPPPPPPPPPVPCPPVLLDDQVNVQVVVVVVCVVVVVPQKHWDDWDQDPPQKIWIFIAGNVRDRPDIDIDHSVPPPD

Secondary structure (DSSP, 8-state):
---------------------------------HHHHHHHHHHHHHHTT-TT-EEEEEEEETTTEEEEEEE-TTS-EEEEEEEETT----